Protein AF-A0A6N9CBE6-F1 (afdb_monomer_lite)

Sequence (100 aa):
MGQTVDIGKRIELVPMDPHFRDITIALYQQGQEESPQFLVHSYSQMEGVQERIQFAVDTMTHMGNLVEDTNGLLQFPCEAAHQLACKRTFLESCKLSPHD

pLDDT: mean 90.57, std 11.51, range [38.0, 98.12]

Foldseek 3Di:
DQPPDCPAAWLDWDQALPQPRGFIWTKHWDDDQQQIKIAIDTSDPDPCVVVLRVQLLVQCCVPLVWDQDPVRITAHPVRHCVSVSSVVSSVVSSVDHPVD

Secondary structure (DSSP, 8-state):
--------EEEEEESS-TTTTT--EEEEEES-TTS-EEEEE-----TTHHHHHHHHHHHHHHHH--EE-TTSEEE-TT----HHHHHHHHHHHTT--TT-

Structure (mmCIF, N/CA/C/O backbone):
data_AF-A0A6N9CBE6-F1
#
_entry.id   AF-A0A6N9CBE6-F1
#
loop_
_atom_site.group_PDB
_atom_site.id
_atom_site.type_symbol
_atom_site.label_atom_id
_atom_site.label_alt_id
_atom_site.label_comp_id
_atom_site.label_asym_id
_atom_site.label_entity_id
_atom_site.label_seq_id
_atom_site.pdbx_PDB_ins_code
_atom_site.Cartn_x
_atom_site.Cartn_y
_atom_site.Cartn_z
_atom_site.occupancy
_atom_site.B_iso_or_equiv
_atom_site.auth_seq_id
_atom_site.auth_comp_id
_atom_site.auth_asym_id
_atom_site.auth_atom_id
_atom_site.pdbx_PDB_model_num
ATOM 1 N N . MET A 1 1 ? 14.343 -18.003 3.843 1.00 38.00 1 MET A N 1
ATOM 2 C CA . MET A 1 1 ? 13.659 -17.829 5.142 1.00 38.00 1 MET A CA 1
ATOM 3 C C . MET A 1 1 ? 12.832 -16.561 5.039 1.00 38.00 1 MET A C 1
ATOM 5 O O . MET A 1 1 ? 13.416 -15.489 4.991 1.00 38.00 1 MET A O 1
ATOM 9 N N . GLY A 1 2 ? 11.514 -16.678 4.863 1.00 48.75 2 GLY A N 1
ATOM 10 C CA . GLY A 1 2 ? 10.632 -15.511 4.804 1.00 48.75 2 GLY A CA 1
ATOM 11 C C . GLY A 1 2 ? 10.433 -14.970 6.212 1.00 48.75 2 GLY A C 1
ATOM 12 O O . GLY A 1 2 ? 9.933 -15.692 7.069 1.00 48.75 2 GLY A O 1
ATOM 13 N N . GLN A 1 3 ? 10.869 -13.740 6.468 1.00 53.59 3 GLN A N 1
ATOM 14 C CA . GLN A 1 3 ? 10.510 -13.039 7.693 1.00 53.59 3 GLN A CA 1
ATOM 15 C C . GLN A 1 3 ? 9.041 -12.630 7.548 1.00 53.59 3 GLN A C 1
ATOM 17 O O . GLN A 1 3 ? 8.729 -11.640 6.892 1.00 53.59 3 GLN A O 1
ATOM 22 N N . THR A 1 4 ? 8.117 -13.425 8.086 1.00 54.53 4 THR A N 1
ATOM 23 C CA . THR A 1 4 ? 6.726 -12.993 8.256 1.00 54.53 4 THR A CA 1
ATOM 24 C C . THR A 1 4 ? 6.699 -11.991 9.401 1.00 54.53 4 THR A C 1
ATOM 26 O O . THR A 1 4 ? 6.444 -12.349 10.548 1.00 54.53 4 THR A O 1
ATOM 29 N N . VAL A 1 5 ? 7.071 -10.751 9.088 1.00 65.19 5 VAL A N 1
ATOM 30 C CA . VAL A 1 5 ? 6.867 -9.602 9.968 1.00 65.19 5 VAL A CA 1
ATOM 31 C C . VAL A 1 5 ? 5.359 -9.460 10.173 1.00 65.19 5 VAL A C 1
ATOM 33 O O . VAL A 1 5 ? 4.598 -9.552 9.205 1.00 65.19 5 VAL A O 1
ATOM 36 N N . ASP A 1 6 ? 4.924 -9.286 11.419 1.00 75.44 6 ASP A N 1
ATOM 37 C CA . ASP A 1 6 ? 3.529 -8.974 11.727 1.00 75.44 6 ASP A CA 1
ATOM 38 C C . ASP A 1 6 ? 3.234 -7.536 11.277 1.00 75.44 6 ASP A C 1
ATOM 40 O O . ASP A 1 6 ? 3.499 -6.572 11.990 1.00 75.44 6 ASP A O 1
ATOM 44 N N . ILE A 1 7 ? 2.780 -7.404 10.030 1.00 86.88 7 ILE A N 1
ATOM 45 C CA . ILE A 1 7 ? 2.486 -6.127 9.364 1.00 86.88 7 ILE A CA 1
ATOM 46 C C . ILE A 1 7 ? 0.982 -5.822 9.316 1.00 86.88 7 ILE A C 1
ATOM 48 O O . ILE A 1 7 ? 0.572 -4.910 8.598 1.00 86.88 7 ILE A O 1
ATOM 52 N N . GLY A 1 8 ? 0.165 -6.561 10.076 1.00 90.44 8 GLY A N 1
ATOM 53 C CA . GLY A 1 8 ? -1.271 -6.323 10.226 1.00 90.44 8 GLY A CA 1
ATOM 54 C C . GLY A 1 8 ? -2.185 -7.186 9.344 1.00 90.44 8 GLY A C 1
ATOM 55 O O . GLY A 1 8 ? -1.792 -8.196 8.753 1.00 90.44 8 GLY A O 1
ATOM 56 N N . LYS A 1 9 ? -3.463 -6.793 9.267 1.00 92.25 9 LYS A N 1
ATOM 57 C CA . LYS A 1 9 ? -4.520 -7.528 8.554 1.00 92.25 9 LYS A CA 1
ATOM 58 C C . LYS A 1 9 ? -4.480 -7.206 7.064 1.00 92.25 9 LYS A C 1
ATOM 60 O O . LYS A 1 9 ? -4.726 -6.073 6.667 1.00 92.25 9 LYS A O 1
ATOM 65 N N . ARG A 1 10 ? -4.262 -8.212 6.216 1.00 95.00 10 ARG A N 1
ATOM 66 C CA . ARG A 1 10 ? -4.324 -8.033 4.757 1.00 95.00 10 ARG A CA 1
ATOM 67 C C . ARG A 1 10 ? -5.746 -7.687 4.301 1.00 95.00 10 ARG A C 1
ATOM 69 O O . ARG A 1 10 ? -6.682 -8.442 4.567 1.00 95.00 10 ARG A O 1
ATOM 76 N N . ILE A 1 11 ? -5.882 -6.584 3.573 1.00 95.88 11 ILE A N 1
ATOM 77 C CA . ILE A 1 11 ? -7.142 -6.086 3.007 1.00 95.88 11 ILE A CA 1
ATOM 78 C C . ILE A 1 11 ? -7.293 -6.493 1.539 1.00 95.88 11 ILE A C 1
ATOM 80 O O . ILE A 1 11 ? -8.383 -6.889 1.119 1.00 95.88 11 ILE A O 1
ATOM 84 N N . GLU A 1 12 ? -6.212 -6.401 0.763 1.00 97.56 12 GLU A N 1
ATOM 85 C CA . GLU A 1 12 ? -6.191 -6.744 -0.663 1.00 97.56 12 GLU A CA 1
ATOM 86 C C . GLU A 1 12 ? -4.787 -7.166 -1.121 1.00 97.56 12 GLU A C 1
ATOM 88 O O . GLU A 1 12 ? -3.792 -6.875 -0.455 1.00 97.56 12 GLU A O 1
ATOM 93 N N . LEU A 1 13 ? -4.710 -7.890 -2.239 1.00 97.25 13 LEU A N 1
ATOM 94 C CA . LEU A 1 13 ? -3.478 -8.373 -2.847 1.00 97.25 13 LEU A CA 1
ATOM 95 C C . LEU A 1 13 ? -3.586 -8.379 -4.377 1.00 97.25 13 LEU A C 1
ATOM 97 O O . LEU A 1 13 ? -4.482 -8.998 -4.944 1.00 97.25 13 LEU A O 1
ATOM 101 N N . VAL A 1 14 ? -2.618 -7.752 -5.038 1.00 97.25 14 VAL A N 1
ATOM 102 C CA . VAL A 1 14 ? -2.380 -7.848 -6.481 1.00 97.25 14 VAL A CA 1
ATOM 103 C C . VAL A 1 14 ? -1.230 -8.837 -6.686 1.00 97.25 14 VAL A C 1
ATOM 105 O O . VAL A 1 14 ? -0.097 -8.523 -6.324 1.00 97.25 14 VAL A O 1
ATOM 108 N N . PRO A 1 15 ? -1.492 -10.059 -7.191 1.00 92.94 15 PRO A N 1
ATOM 109 C CA . PRO A 1 15 ? -0.490 -11.126 -7.205 1.00 92.94 15 PRO A CA 1
ATOM 110 C C . PRO A 1 15 ? 0.606 -10.920 -8.254 1.00 92.94 15 PRO A C 1
ATOM 112 O O . PRO A 1 15 ? 1.731 -11.351 -8.021 1.00 92.94 15 PRO A O 1
ATOM 115 N N . MET A 1 16 ? 0.272 -10.280 -9.376 1.00 92.75 16 MET A N 1
ATOM 116 C CA . MET A 1 16 ? 1.169 -10.010 -10.499 1.00 92.75 16 MET A CA 1
ATOM 117 C C . MET A 1 16 ? 0.948 -8.562 -10.930 1.00 92.75 16 MET A C 1
ATOM 119 O O . MET A 1 16 ? -0.005 -8.274 -11.653 1.00 92.75 16 MET A O 1
ATOM 123 N N . ASP A 1 17 ? 1.761 -7.648 -10.405 1.00 92.44 17 ASP A N 1
ATOM 124 C CA . ASP A 1 17 ? 1.725 -6.238 -10.785 1.00 92.44 17 ASP A CA 1
ATOM 125 C C . ASP A 1 17 ? 2.178 -6.080 -12.248 1.00 92.44 17 ASP A C 1
ATOM 127 O O . ASP A 1 17 ? 3.354 -6.314 -12.550 1.00 92.44 17 ASP A O 1
ATOM 131 N N . PRO A 1 18 ? 1.280 -5.679 -13.170 1.00 90.06 18 PRO A N 1
ATOM 132 C CA . PRO A 1 18 ? 1.587 -5.675 -14.600 1.00 90.06 18 PRO A CA 1
ATOM 133 C C . PRO A 1 18 ? 2.569 -4.564 -14.994 1.00 90.06 18 PRO A C 1
ATOM 135 O O . PRO A 1 18 ? 3.106 -4.578 -16.100 1.00 90.06 18 PRO A O 1
ATOM 138 N N . HIS A 1 19 ? 2.820 -3.608 -14.097 1.00 93.00 19 HIS A N 1
ATOM 139 C CA . HIS A 1 19 ? 3.715 -2.478 -14.334 1.00 93.00 19 HIS A CA 1
ATOM 140 C C . HIS A 1 19 ? 5.095 -2.672 -13.697 1.00 93.00 19 HIS A C 1
ATOM 142 O O . HIS A 1 19 ? 5.974 -1.832 -13.890 1.00 93.00 19 HIS A O 1
ATOM 148 N N . PHE A 1 20 ? 5.323 -3.773 -12.970 1.00 92.06 20 PHE A N 1
ATOM 149 C CA . PHE A 1 20 ? 6.611 -4.041 -12.345 1.00 92.06 20 PHE A CA 1
ATOM 150 C C . PHE A 1 20 ? 6.884 -5.537 -12.137 1.00 92.06 20 PHE A C 1
ATOM 152 O O 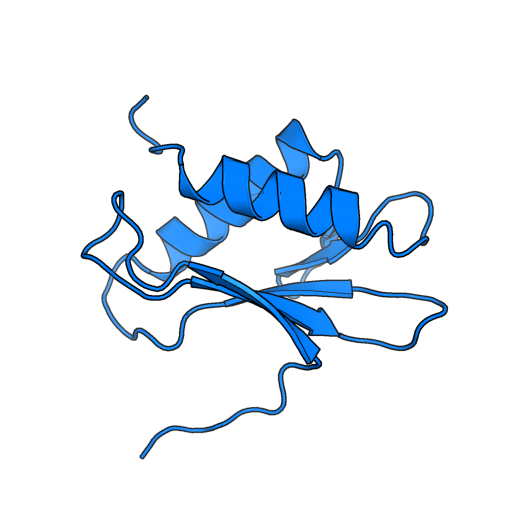. PHE A 1 20 ? 6.661 -6.096 -11.064 1.00 92.06 20 PHE A O 1
ATOM 159 N N . ARG A 1 21 ? 7.464 -6.181 -13.159 1.00 91.19 21 ARG A N 1
ATOM 160 C CA . ARG A 1 21 ? 8.091 -7.521 -13.080 1.00 91.19 21 ARG A CA 1
ATOM 161 C C . ARG A 1 21 ? 7.240 -8.592 -12.371 1.00 91.19 21 ARG A C 1
ATOM 163 O O . ARG A 1 21 ? 7.798 -9.438 -11.673 1.00 91.19 21 ARG A O 1
ATOM 170 N N . ASP A 1 22 ? 5.917 -8.527 -12.515 1.00 92.25 22 ASP A N 1
ATOM 171 C CA . ASP A 1 22 ? 4.953 -9.458 -11.919 1.00 92.25 22 ASP A CA 1
ATOM 172 C C . ASP A 1 22 ? 5.119 -9.654 -10.399 1.00 92.25 22 ASP A C 1
ATOM 174 O O . ASP A 1 22 ? 4.836 -10.730 -9.864 1.00 92.25 22 ASP A O 1
ATOM 178 N N . ILE A 1 23 ? 5.584 -8.629 -9.670 1.00 94.69 23 ILE A N 1
ATOM 179 C CA . ILE A 1 23 ? 5.671 -8.718 -8.208 1.00 94.69 23 ILE A CA 1
ATOM 180 C C . ILE A 1 23 ? 4.282 -8.790 -7.582 1.00 94.69 23 ILE A C 1
ATOM 182 O O . ILE A 1 23 ? 3.314 -8.229 -8.090 1.00 94.69 23 ILE A O 1
ATOM 186 N N . THR A 1 24 ? 4.200 -9.405 -6.406 1.00 96.50 24 THR A N 1
ATOM 187 C CA . THR A 1 24 ? 3.016 -9.273 -5.560 1.00 96.50 24 THR A CA 1
ATOM 188 C C . THR A 1 24 ? 3.088 -7.981 -4.752 1.00 96.50 24 THR A C 1
ATOM 190 O O . THR A 1 24 ? 4.065 -7.768 -4.030 1.00 96.50 24 THR A O 1
ATOM 193 N N . ILE A 1 25 ? 2.041 -7.160 -4.814 1.00 97.12 25 ILE A N 1
ATOM 194 C CA . ILE A 1 25 ? 1.848 -5.980 -3.960 1.00 97.12 25 ILE A CA 1
ATOM 195 C C . ILE A 1 25 ? 0.571 -6.194 -3.153 1.00 97.12 25 ILE A C 1
ATOM 197 O O . ILE A 1 25 ? -0.440 -6.655 -3.682 1.00 97.12 25 ILE A O 1
ATOM 201 N N . ALA A 1 26 ? 0.597 -5.888 -1.864 1.00 97.31 26 ALA A N 1
ATOM 202 C CA . ALA A 1 26 ? -0.54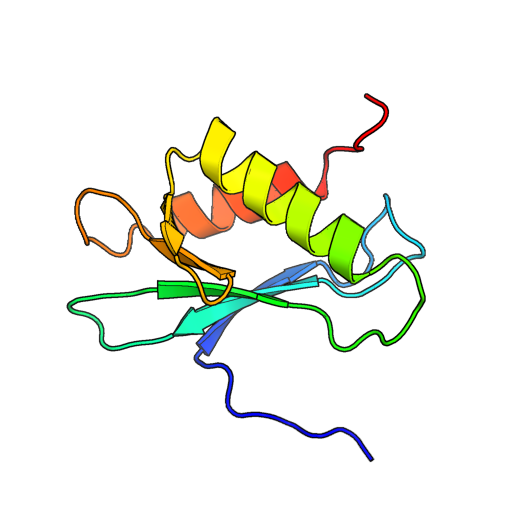2 -6.072 -0.982 1.00 97.31 26 ALA A CA 1
ATOM 203 C C . ALA A 1 26 ? -0.791 -4.842 -0.113 1.00 97.31 26 ALA A C 1
ATOM 205 O O . ALA A 1 26 ? 0.133 -4.121 0.258 1.00 97.31 26 ALA A O 1
ATOM 206 N N . LEU A 1 27 ? -2.065 -4.648 0.217 1.00 97.75 27 LEU A N 1
ATOM 207 C CA . LEU A 1 27 ? -2.549 -3.621 1.123 1.00 97.75 27 LEU A CA 1
ATOM 208 C C . LEU A 1 27 ? -2.877 -4.267 2.467 1.00 97.75 27 LEU A C 1
ATOM 210 O O . LEU A 1 27 ? -3.671 -5.213 2.540 1.00 97.75 27 LEU A O 1
ATOM 214 N N . TYR A 1 28 ? -2.311 -3.722 3.532 1.00 96.44 28 TYR A N 1
ATOM 215 C CA . TYR A 1 28 ? -2.541 -4.142 4.907 1.00 96.44 28 TYR A CA 1
ATOM 216 C C . TYR A 1 28 ? -3.186 -3.015 5.700 1.00 96.44 28 TYR A C 1
ATOM 218 O O . TYR A 1 28 ? -2.958 -1.846 5.415 1.00 96.44 28 TYR A O 1
ATOM 226 N N . GLN A 1 29 ? -3.979 -3.379 6.700 1.00 94.50 29 GLN A N 1
ATOM 227 C CA . GLN A 1 29 ? -4.444 -2.481 7.743 1.00 94.50 29 GLN A CA 1
ATOM 228 C C . GLN A 1 29 ? -3.668 -2.776 9.028 1.00 94.50 29 GLN A C 1
ATOM 230 O O . GLN A 1 29 ? -3.617 -3.921 9.488 1.00 94.50 29 GLN A O 1
ATOM 235 N N . GLN A 1 30 ? -3.098 -1.724 9.597 1.00 91.56 30 GLN A N 1
ATOM 236 C CA . GLN A 1 30 ? -2.436 -1.669 10.889 1.00 91.56 30 GLN A CA 1
ATOM 237 C C . GLN A 1 30 ? -3.253 -0.811 11.864 1.00 91.56 30 GLN A C 1
ATOM 239 O O . GLN A 1 30 ? -4.170 -0.088 11.466 1.00 91.56 30 GLN A O 1
ATOM 244 N N . GLY A 1 31 ? -2.913 -0.897 13.149 1.00 80.44 31 GLY A N 1
ATOM 245 C CA . GLY A 1 31 ? -3.572 -0.126 14.203 1.00 80.44 31 GLY A CA 1
ATOM 246 C C . GLY A 1 31 ? -4.907 -0.713 14.673 1.00 80.44 31 GLY A C 1
ATOM 247 O O . GLY A 1 31 ? -5.335 -1.790 14.250 1.00 80.44 31 GLY A O 1
ATOM 248 N N . GLN A 1 32 ? -5.538 -0.008 15.613 1.00 73.94 32 GLN A N 1
ATOM 249 C CA . GLN A 1 32 ? -6.851 -0.354 16.163 1.00 73.94 32 GLN A CA 1
ATOM 250 C C . GLN A 1 32 ? -7.977 0.202 15.277 1.00 73.94 32 GLN A C 1
ATOM 252 O O . GLN A 1 32 ? -7.745 1.090 14.460 1.00 73.94 32 GLN A O 1
ATOM 257 N N . GLU A 1 33 ? -9.204 -0.307 15.434 1.00 69.25 33 GLU A N 1
ATOM 258 C CA . GLU A 1 33 ? -10.360 0.120 14.621 1.00 69.25 33 GLU A CA 1
ATOM 259 C C . GLU A 1 33 ? -10.667 1.623 14.727 1.00 69.25 33 GLU A C 1
ATOM 261 O O . GLU A 1 33 ? -11.233 2.189 13.795 1.00 69.25 33 GLU A O 1
ATOM 266 N N . GLU A 1 34 ? -10.270 2.263 15.829 1.00 72.00 34 GLU A N 1
ATOM 267 C CA . GLU A 1 34 ? -10.474 3.693 16.087 1.00 72.00 34 GLU A CA 1
ATOM 268 C C . GLU A 1 34 ? -9.482 4.600 15.339 1.00 72.00 34 GLU A C 1
ATOM 270 O O . GLU A 1 34 ? -9.780 5.768 15.123 1.00 72.00 34 GLU A O 1
ATOM 275 N N . SER A 1 35 ? -8.327 4.073 14.917 1.00 80.38 35 SER A N 1
ATOM 276 C CA . SER A 1 35 ? -7.296 4.819 14.178 1.00 80.38 35 SER A CA 1
ATOM 277 C C . SER A 1 35 ? -6.594 3.913 13.147 1.00 80.38 35 SER A C 1
ATOM 279 O O . SER A 1 35 ? -5.415 3.566 13.299 1.00 80.38 35 SER A O 1
ATOM 281 N N . PRO A 1 36 ? -7.325 3.439 12.128 1.00 90.69 36 PRO A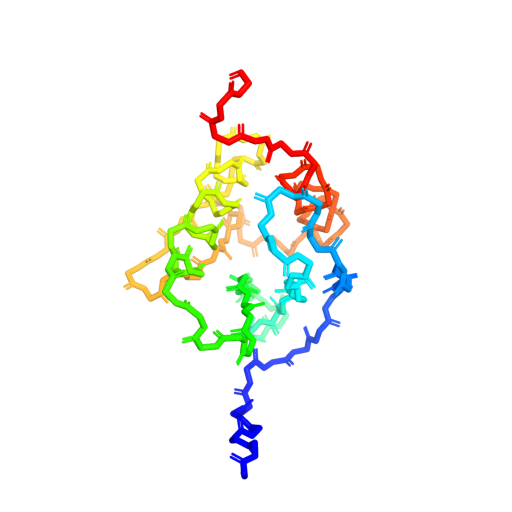 N 1
ATOM 282 C CA . PRO A 1 36 ? -6.819 2.501 11.139 1.00 90.69 36 PRO A CA 1
ATOM 283 C C . PRO A 1 36 ? -5.800 3.172 10.220 1.00 90.69 36 PRO A C 1
ATOM 285 O O . PRO A 1 36 ? -6.081 4.177 9.568 1.00 90.69 36 PRO A O 1
ATOM 288 N N . GLN A 1 37 ? -4.632 2.550 10.123 1.00 94.81 37 GLN A N 1
ATOM 289 C CA . GLN A 1 37 ? -3.563 2.946 9.215 1.00 94.81 37 GLN A CA 1
ATOM 290 C C . GLN A 1 37 ? -3.378 1.870 8.149 1.00 94.81 37 GLN A C 1
ATOM 292 O O . GLN A 1 37 ? -3.644 0.693 8.394 1.00 94.81 37 GLN A O 1
ATOM 297 N N . PHE A 1 38 ? -2.923 2.243 6.960 1.00 96.38 38 PHE A N 1
ATOM 298 C CA . PHE A 1 38 ? -2.774 1.324 5.840 1.00 96.38 38 PHE A CA 1
ATOM 299 C C . PHE A 1 38 ? -1.335 1.269 5.349 1.00 96.38 38 PHE A C 1
ATOM 301 O O . PHE A 1 38 ? -0.685 2.296 5.210 1.00 96.38 38 PHE A O 1
ATOM 308 N N . LEU A 1 39 ? -0.854 0.069 5.043 1.00 96.94 39 LEU A N 1
ATOM 309 C CA . LEU A 1 39 ? 0.491 -0.164 4.529 1.00 96.94 39 LEU A CA 1
ATOM 310 C C . LEU A 1 39 ? 0.414 -0.832 3.158 1.00 96.94 39 LEU A C 1
ATOM 312 O O . LEU A 1 39 ? -0.200 -1.894 3.019 1.00 96.94 39 LEU A O 1
ATOM 316 N N . VAL A 1 40 ? 1.082 -0.245 2.167 1.00 97.31 40 VAL A N 1
ATOM 317 C CA . VAL A 1 40 ? 1.358 -0.900 0.883 1.00 97.31 40 VAL A CA 1
ATOM 318 C C . VAL A 1 40 ? 2.691 -1.630 0.998 1.00 97.31 40 VAL A C 1
ATOM 320 O O . VAL A 1 40 ? 3.697 -1.047 1.391 1.00 97.31 40 VAL A O 1
ATOM 323 N N . HIS A 1 41 ? 2.709 -2.923 0.685 1.00 96.31 41 HIS A N 1
ATOM 324 C CA . HIS A 1 41 ? 3.883 -3.759 0.909 1.00 96.31 41 HIS A CA 1
ATOM 325 C C . HIS A 1 41 ? 4.096 -4.797 -0.195 1.00 96.31 41 HIS A C 1
ATOM 327 O O . HIS A 1 41 ? 3.146 -5.353 -0.748 1.00 96.31 41 HIS A O 1
ATOM 333 N N . SER A 1 42 ? 5.363 -5.124 -0.450 1.00 95.50 42 SER A N 1
ATOM 334 C CA . SER A 1 42 ? 5.782 -6.291 -1.222 1.00 95.50 42 SER A CA 1
ATOM 335 C C . SER A 1 42 ? 6.902 -7.018 -0.485 1.00 95.50 42 SER A C 1
ATOM 337 O O . SER A 1 42 ? 7.828 -6.392 0.024 1.00 95.50 42 SER A O 1
ATOM 339 N N . TYR A 1 43 ? 6.854 -8.350 -0.491 1.00 93.44 43 TYR A N 1
ATOM 340 C CA . TYR A 1 43 ? 7.960 -9.182 -0.005 1.00 93.44 43 TYR A CA 1
ATOM 341 C C . TYR A 1 43 ? 9.102 -9.318 -1.024 1.00 93.44 43 TYR A C 1
ATOM 343 O O . TYR A 1 43 ? 10.139 -9.906 -0.706 1.00 93.44 43 TYR A O 1
ATOM 351 N N . SER A 1 44 ? 8.922 -8.822 -2.254 1.00 93.44 44 SER A N 1
ATOM 352 C CA . SER A 1 44 ? 9.966 -8.849 -3.275 1.00 93.44 44 SER A CA 1
ATOM 353 C C . SER A 1 44 ? 11.148 -7.975 -2.853 1.00 93.44 44 SER A C 1
ATOM 355 O O . SER A 1 44 ? 10.973 -6.835 -2.440 1.00 93.44 44 SER A O 1
ATOM 357 N N . GLN A 1 45 ? 12.359 -8.511 -2.987 1.00 93.06 45 GLN A N 1
ATOM 358 C CA . GLN A 1 45 ? 13.619 -7.809 -2.701 1.00 93.06 45 GLN A CA 1
ATOM 359 C C . GLN A 1 45 ? 14.302 -7.327 -3.991 1.00 93.06 45 GLN A C 1
ATOM 361 O O . GLN A 1 45 ? 15.504 -7.077 -4.011 1.00 93.06 45 GLN A O 1
ATOM 366 N N . MET A 1 46 ? 13.562 -7.278 -5.103 1.00 93.88 46 MET A N 1
ATOM 367 C CA . MET A 1 46 ? 14.103 -6.786 -6.366 1.00 93.88 46 MET A CA 1
ATOM 368 C C . MET A 1 46 ? 14.388 -5.283 -6.285 1.00 93.88 46 MET A C 1
ATOM 370 O O . MET A 1 46 ? 13.623 -4.515 -5.707 1.00 93.88 46 MET A O 1
ATOM 374 N N . GLU A 1 47 ? 15.477 -4.862 -6.919 1.00 96.12 47 GLU A N 1
ATOM 375 C CA . GLU A 1 47 ? 15.768 -3.446 -7.143 1.00 96.12 47 GLU A CA 1
ATOM 376 C C . GLU A 1 47 ? 14.612 -2.785 -7.911 1.00 96.12 47 GLU A C 1
ATOM 378 O O . GLU A 1 47 ? 14.136 -3.359 -8.897 1.00 96.12 47 GLU A O 1
ATOM 383 N N . GLY A 1 48 ? 14.154 -1.613 -7.455 1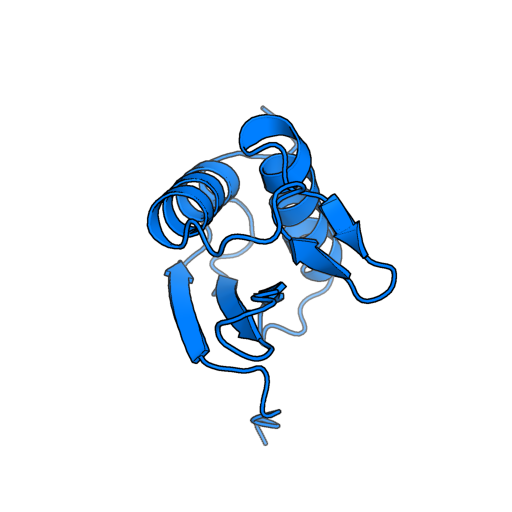.00 95.00 48 GLY A N 1
ATOM 384 C CA . GLY A 1 48 ? 13.013 -0.880 -8.018 1.00 95.00 48 GLY A CA 1
ATOM 385 C C . GLY A 1 48 ? 11.667 -1.111 -7.306 1.00 95.00 48 GLY A C 1
ATOM 386 O O . GLY A 1 48 ? 10.685 -0.431 -7.603 1.00 95.00 48 GLY A O 1
ATOM 387 N N . VAL A 1 49 ? 11.577 -2.085 -6.387 1.00 95.62 49 VAL A N 1
ATOM 388 C CA . VAL A 1 49 ? 10.312 -2.410 -5.693 1.00 95.62 49 VAL A CA 1
ATOM 389 C C . VAL A 1 49 ? 9.852 -1.267 -4.791 1.00 95.62 49 VAL A C 1
ATOM 391 O O . VAL A 1 49 ? 8.656 -0.995 -4.731 1.00 95.62 49 VAL A O 1
ATOM 394 N N . GLN A 1 50 ? 10.776 -0.600 -4.095 1.00 95.12 50 GLN A N 1
ATOM 395 C CA . GLN A 1 50 ? 10.424 0.500 -3.193 1.00 95.12 50 GLN A CA 1
ATOM 396 C C . GLN A 1 50 ? 9.877 1.694 -3.974 1.00 95.12 50 GLN A C 1
ATOM 398 O O . GLN A 1 50 ? 8.875 2.275 -3.582 1.00 95.12 50 GLN A O 1
ATOM 403 N N . GLU A 1 51 ? 10.456 1.992 -5.133 1.00 95.88 51 GLU A N 1
ATOM 404 C CA . GLU A 1 51 ? 9.986 3.023 -6.050 1.00 95.88 51 GLU A CA 1
ATOM 405 C C . GLU A 1 51 ? 8.588 2.694 -6.588 1.00 95.88 51 GLU A C 1
ATOM 407 O O . GLU A 1 51 ? 7.730 3.573 -6.672 1.00 95.88 51 GLU A O 1
ATOM 412 N N . ARG A 1 52 ? 8.315 1.417 -6.896 1.00 96.12 52 ARG A N 1
ATOM 413 C CA . ARG A 1 52 ? 6.970 0.976 -7.295 1.00 96.12 52 ARG A CA 1
ATOM 414 C C . ARG A 1 52 ? 5.957 1.104 -6.155 1.00 96.12 52 ARG A C 1
ATOM 416 O O . ARG A 1 52 ? 4.829 1.528 -6.404 1.00 96.12 52 ARG A O 1
ATOM 423 N N . ILE A 1 53 ? 6.339 0.740 -4.930 1.00 96.62 53 ILE A N 1
ATOM 424 C CA . ILE A 1 53 ? 5.492 0.908 -3.741 1.00 96.62 53 ILE A CA 1
ATOM 425 C C . ILE A 1 53 ? 5.205 2.393 -3.516 1.00 96.62 53 ILE A C 1
ATOM 427 O O . ILE A 1 53 ? 4.036 2.752 -3.390 1.00 96.62 53 ILE A O 1
ATOM 431 N N . GLN A 1 54 ? 6.228 3.251 -3.548 1.00 96.81 54 GLN A N 1
ATOM 432 C CA . GLN A 1 54 ? 6.061 4.689 -3.357 1.00 96.81 54 GLN A CA 1
ATOM 433 C C . GLN A 1 54 ? 5.149 5.289 -4.427 1.00 96.81 54 GLN A C 1
ATOM 435 O O . GLN A 1 54 ? 4.236 6.030 -4.096 1.00 96.81 54 GLN A O 1
ATOM 440 N N . PHE A 1 55 ? 5.297 4.895 -5.694 1.00 96.81 55 PHE A N 1
ATOM 441 C CA . PHE A 1 55 ? 4.375 5.333 -6.741 1.00 96.81 55 PHE A CA 1
ATOM 442 C C . PHE A 1 55 ? 2.915 4.964 -6.430 1.00 96.81 55 PHE A C 1
ATOM 444 O O . PHE A 1 55 ? 2.006 5.779 -6.615 1.00 96.81 55 PHE A O 1
ATOM 451 N N . ALA A 1 56 ? 2.667 3.739 -5.955 1.00 97.00 56 ALA A N 1
ATOM 452 C CA . ALA A 1 56 ? 1.325 3.317 -5.568 1.00 97.00 56 ALA A CA 1
ATOM 453 C C . ALA A 1 56 ? 0.797 4.134 -4.374 1.00 97.00 56 ALA A C 1
ATOM 455 O O . ALA A 1 56 ? -0.377 4.506 -4.380 1.00 97.00 56 ALA A O 1
ATOM 456 N N . VAL A 1 57 ? 1.654 4.441 -3.395 1.00 97.81 57 VAL A N 1
ATOM 457 C CA . VAL A 1 57 ? 1.349 5.291 -2.232 1.00 97.81 57 VAL A CA 1
ATOM 458 C C . VAL A 1 57 ? 1.028 6.725 -2.660 1.00 97.81 57 VAL A C 1
ATOM 460 O O . VAL A 1 57 ? -0.041 7.228 -2.319 1.00 97.81 57 VAL A O 1
ATOM 463 N N . ASP A 1 58 ? 1.865 7.351 -3.485 1.00 97.31 58 ASP A N 1
ATOM 464 C CA . ASP A 1 58 ? 1.667 8.709 -4.003 1.00 97.31 58 ASP A CA 1
ATOM 465 C C . ASP A 1 58 ? 0.355 8.818 -4.789 1.00 97.31 58 ASP A C 1
ATOM 467 O O . ASP A 1 58 ? -0.432 9.752 -4.616 1.00 97.31 58 ASP A O 1
ATOM 471 N N . THR A 1 59 ? 0.073 7.810 -5.617 1.00 96.88 59 THR A N 1
ATOM 472 C CA . THR A 1 59 ? -1.177 7.710 -6.374 1.00 96.88 59 THR A CA 1
ATOM 473 C C . THR A 1 59 ? -2.379 7.570 -5.442 1.00 96.88 59 THR A C 1
ATOM 475 O O . THR A 1 59 ? -3.413 8.203 -5.664 1.00 96.88 59 THR A O 1
ATOM 478 N N . MET A 1 60 ? -2.260 6.775 -4.374 1.00 97.69 60 MET A N 1
ATOM 479 C CA . MET A 1 60 ? -3.309 6.644 -3.364 1.00 97.69 60 MET A CA 1
ATOM 480 C C . MET A 1 60 ? -3.551 7.959 -2.617 1.00 97.69 60 MET A C 1
ATOM 482 O O . MET A 1 60 ? -4.708 8.350 -2.449 1.00 97.69 60 MET A O 1
ATOM 486 N N . THR A 1 61 ? -2.491 8.670 -2.238 1.00 97.44 61 THR A N 1
ATOM 487 C CA . THR A 1 61 ? -2.550 10.007 -1.636 1.00 97.44 61 THR A CA 1
ATOM 488 C C . THR A 1 61 ? -3.244 11.001 -2.569 1.00 97.44 61 THR A C 1
ATOM 490 O O . THR A 1 61 ? -4.174 11.690 -2.153 1.00 97.44 61 THR A O 1
ATOM 493 N N . HIS A 1 62 ? -2.889 11.016 -3.857 1.00 96.12 62 HIS A N 1
ATOM 494 C CA . HIS A 1 62 ? -3.467 11.938 -4.834 1.00 96.12 62 HIS A CA 1
ATOM 495 C C . HIS A 1 62 ? -4.933 11.629 -5.181 1.00 96.12 62 HIS A C 1
ATOM 497 O O . HIS A 1 62 ? -5.780 12.520 -5.155 1.00 96.12 62 HIS A O 1
ATOM 503 N N . MET A 1 63 ? -5.257 10.373 -5.499 1.00 94.94 63 MET A N 1
ATOM 504 C CA . MET A 1 63 ? -6.593 9.984 -5.974 1.00 94.94 63 MET A CA 1
ATOM 505 C C . MET A 1 63 ? -7.589 9.741 -4.839 1.00 94.94 63 MET A C 1
ATOM 507 O O . MET A 1 63 ? -8.785 9.982 -4.999 1.00 94.94 63 MET A O 1
ATOM 511 N N . GLY A 1 64 ? -7.117 9.210 -3.712 1.00 94.31 64 GLY A N 1
ATOM 512 C CA . GLY A 1 64 ? -7.952 8.845 -2.570 1.00 94.31 64 GLY A CA 1
ATOM 513 C C . GLY A 1 64 ? -7.954 9.874 -1.444 1.00 94.31 64 GLY A C 1
ATOM 514 O O . GLY A 1 64 ? -8.680 9.669 -0.473 1.00 94.31 64 GLY A O 1
ATOM 515 N N . ASN A 1 65 ? -7.165 10.951 -1.562 1.00 95.00 65 ASN A N 1
ATOM 516 C CA . ASN A 1 65 ? -6.990 11.971 -0.526 1.00 95.00 65 ASN A CA 1
ATOM 517 C C . ASN A 1 65 ? -6.551 11.368 0.826 1.00 95.00 65 ASN A C 1
ATOM 519 O O . ASN A 1 65 ? -7.008 11.798 1.888 1.00 95.00 65 ASN A O 1
ATOM 523 N N . LEU A 1 66 ? -5.712 10.325 0.772 1.00 96.44 66 LEU A N 1
ATOM 524 C CA . LEU A 1 66 ? -5.030 9.781 1.947 1.00 96.44 66 LEU A CA 1
ATOM 525 C C . LEU A 1 66 ? -3.821 10.655 2.289 1.00 96.44 66 LEU A C 1
ATOM 527 O O . LEU A 1 66 ? -3.334 11.409 1.453 1.00 96.44 66 LEU A O 1
ATOM 531 N N . VAL A 1 67 ? -3.341 10.549 3.521 1.00 96.75 67 VAL A N 1
ATOM 532 C CA . VAL A 1 67 ? -2.120 11.207 3.986 1.00 96.75 67 VAL A CA 1
ATOM 533 C C . VAL A 1 67 ? -1.138 10.133 4.421 1.00 96.75 67 VAL A C 1
ATOM 535 O O . VAL A 1 67 ? -1.509 9.244 5.187 1.00 96.75 67 VAL A O 1
ATOM 538 N N . GLU A 1 68 ? 0.092 10.229 3.927 1.00 96.69 68 GLU A N 1
ATOM 539 C CA . GLU A 1 68 ? 1.215 9.384 4.327 1.00 96.69 68 GLU A CA 1
ATOM 540 C C . GLU A 1 68 ? 1.908 9.961 5.572 1.00 96.69 68 GLU A C 1
ATOM 542 O O . GLU A 1 68 ? 2.124 11.173 5.668 1.00 96.69 68 GLU A O 1
ATOM 547 N N . ASP A 1 69 ? 2.250 9.105 6.535 1.00 93.12 69 ASP A N 1
ATOM 548 C CA . ASP A 1 69 ? 3.079 9.454 7.687 1.00 93.12 69 ASP A CA 1
ATOM 549 C C . ASP A 1 69 ? 4.578 9.191 7.439 1.00 93.12 69 ASP A C 1
ATOM 551 O O . ASP A 1 69 ? 5.001 8.699 6.395 1.00 93.12 69 ASP A O 1
ATOM 555 N N . THR A 1 70 ? 5.425 9.497 8.424 1.00 89.12 70 THR A N 1
ATOM 556 C CA . THR A 1 70 ? 6.882 9.305 8.307 1.00 89.12 70 THR A CA 1
ATOM 557 C C . THR A 1 70 ? 7.325 7.841 8.215 1.00 89.12 70 THR A C 1
ATOM 559 O O . THR A 1 70 ? 8.500 7.586 7.964 1.00 89.12 70 THR A O 1
ATOM 562 N N . ASN A 1 71 ? 6.425 6.888 8.463 1.00 89.19 71 ASN A N 1
ATOM 563 C CA . ASN A 1 71 ? 6.677 5.451 8.412 1.00 89.19 71 ASN A CA 1
ATOM 564 C C . ASN A 1 71 ? 6.110 4.804 7.135 1.00 89.19 71 ASN A C 1
ATOM 566 O O . ASN A 1 71 ? 6.158 3.578 7.014 1.00 89.19 71 ASN A O 1
ATOM 570 N N . GLY A 1 72 ? 5.567 5.596 6.203 1.00 91.81 72 GLY A N 1
ATOM 571 C CA . GLY A 1 72 ? 4.934 5.102 4.979 1.00 91.81 72 GLY A CA 1
ATOM 572 C C . GLY A 1 72 ? 3.527 4.539 5.192 1.00 91.81 72 GLY A C 1
ATOM 573 O O . GLY A 1 72 ? 3.033 3.765 4.369 1.00 91.81 72 GLY A O 1
ATOM 574 N N . LEU A 1 73 ? 2.882 4.878 6.313 1.00 95.00 73 LEU A N 1
ATOM 575 C CA . LEU A 1 73 ? 1.507 4.485 6.590 1.00 95.00 73 LEU A CA 1
ATOM 576 C C . LEU A 1 73 ? 0.531 5.538 6.079 1.00 95.00 73 LEU A C 1
ATOM 578 O O . LEU A 1 73 ? 0.694 6.733 6.305 1.00 95.00 73 LEU A O 1
ATOM 582 N N . LEU A 1 74 ? -0.529 5.071 5.431 1.00 96.88 74 LEU A N 1
ATOM 583 C CA . LEU A 1 74 ? -1.595 5.888 4.877 1.00 96.88 74 LEU A CA 1
ATOM 584 C C . LEU A 1 74 ? -2.791 5.956 5.829 1.00 96.88 74 LEU A C 1
ATOM 586 O O . LEU A 1 74 ? -3.216 4.942 6.381 1.00 96.88 74 LEU A O 1
ATOM 590 N N . GLN A 1 75 ? -3.401 7.129 5.951 1.00 96.06 75 GLN A N 1
ATOM 591 C CA . GLN A 1 75 ? -4.634 7.332 6.716 1.00 96.06 75 GLN A CA 1
ATOM 592 C C . GLN A 1 75 ? -5.561 8.334 6.028 1.00 96.06 75 GLN A C 1
ATOM 594 O O . GLN A 1 75 ? -5.111 9.215 5.295 1.00 96.06 75 GLN A O 1
ATOM 599 N N . PHE A 1 76 ? -6.868 8.228 6.271 1.00 94.88 76 PHE A N 1
ATOM 600 C CA . PHE A 1 76 ? -7.794 9.281 5.856 1.00 94.88 76 PHE A CA 1
ATOM 601 C C . PHE A 1 76 ? -7.718 10.464 6.832 1.00 94.88 76 PHE A C 1
ATOM 603 O O . PHE A 1 76 ? -7.691 10.238 8.040 1.00 94.88 76 PHE A O 1
ATOM 610 N N . PRO A 1 77 ? -7.794 11.722 6.356 1.00 94.12 77 PRO A N 1
ATOM 611 C CA . PRO A 1 77 ? -7.797 12.905 7.226 1.00 94.12 77 PRO A CA 1
ATOM 612 C C . PRO A 1 77 ? -8.938 12.955 8.251 1.00 94.12 77 PRO A C 1
ATOM 614 O O . PRO A 1 77 ? -8.865 13.706 9.214 1.00 94.12 77 PRO A O 1
ATOM 617 N N . CYS A 1 78 ? -10.016 12.203 8.018 1.00 92.88 78 CYS A N 1
ATOM 618 C CA . CYS A 1 78 ? -11.155 12.093 8.930 1.00 92.88 78 CYS A CA 1
ATOM 619 C C . CYS A 1 78 ? -11.021 10.946 9.945 1.00 92.88 78 CYS A C 1
ATOM 621 O O . CYS A 1 78 ? -11.984 10.670 10.655 1.00 92.88 78 CYS A O 1
ATOM 623 N N . GLU A 1 79 ? -9.875 10.255 9.963 1.00 90.38 79 GLU A N 1
ATOM 624 C CA . GLU A 1 79 ? -9.515 9.162 10.883 1.00 90.38 79 GLU A CA 1
ATOM 625 C C . GLU A 1 79 ? -10.385 7.894 10.774 1.00 90.38 79 GLU A C 1
ATOM 627 O O . GLU A 1 79 ? -10.059 6.857 11.342 1.00 90.38 79 GLU A O 1
ATOM 632 N N . ALA A 1 80 ? -11.453 7.907 9.975 1.00 90.81 80 ALA A N 1
ATOM 633 C CA . ALA A 1 80 ? -12.264 6.728 9.712 1.00 90.81 80 ALA A CA 1
ATOM 634 C C . ALA A 1 80 ? -11.584 5.759 8.726 1.00 90.81 80 ALA A C 1
ATOM 636 O O . ALA A 1 80 ? -10.915 6.161 7.774 1.00 90.81 80 ALA A O 1
ATOM 637 N N . ALA A 1 81 ? -11.839 4.455 8.895 1.00 89.69 81 ALA A N 1
ATOM 638 C CA . ALA A 1 81 ? -11.211 3.400 8.092 1.00 89.69 81 ALA A CA 1
ATOM 639 C C . ALA A 1 81 ? -11.437 3.538 6.588 1.00 89.69 81 ALA A C 1
ATOM 641 O O . ALA A 1 81 ? -10.533 3.287 5.797 1.00 89.69 81 ALA A O 1
ATOM 642 N N . HIS A 1 82 ? -12.681 3.823 6.191 1.00 93.88 82 HIS A N 1
ATOM 643 C CA . HIS A 1 82 ? -13.134 3.786 4.799 1.00 93.88 82 HIS A CA 1
ATOM 644 C C . HIS A 1 82 ? -12.513 2.627 3.989 1.00 93.88 82 HIS A C 1
ATOM 646 O O . HIS A 1 82 ? -12.074 2.808 2.854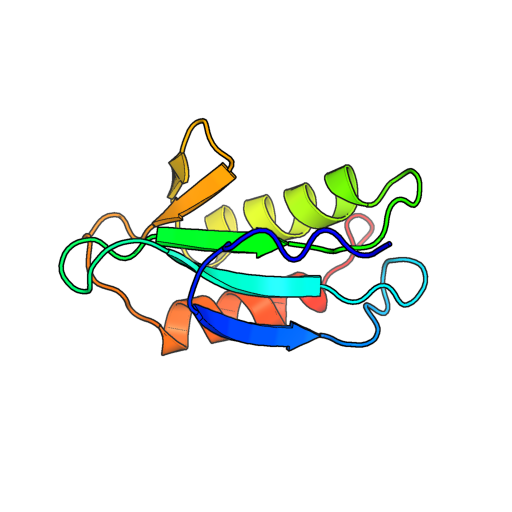 1.00 93.88 82 HIS A O 1
ATOM 652 N N . GLN A 1 83 ? -12.484 1.415 4.568 1.00 93.81 83 GLN A N 1
ATOM 653 C CA . GLN A 1 83 ? -11.707 0.279 4.048 1.00 93.81 83 GLN A CA 1
ATOM 654 C C . GLN A 1 83 ? -12.023 -0.030 2.574 1.00 93.81 83 GLN A C 1
ATOM 656 O O . GLN A 1 83 ? -11.130 -0.366 1.800 1.00 93.81 83 GLN A O 1
ATOM 661 N N . LEU A 1 84 ? -13.291 0.110 2.162 1.00 95.56 84 LEU A N 1
ATOM 662 C CA . LEU A 1 84 ? -13.709 -0.085 0.771 1.00 95.56 84 LEU A CA 1
ATOM 663 C C . LEU A 1 84 ? -13.128 0.979 -0.172 1.00 95.56 84 LEU A C 1
ATOM 665 O O . LEU A 1 84 ? -12.705 0.636 -1.274 1.00 95.56 84 LEU A O 1
ATOM 669 N N . ALA A 1 85 ? -13.094 2.244 0.257 1.00 95.50 85 ALA A N 1
ATOM 670 C CA . ALA A 1 85 ? -12.493 3.326 -0.514 1.00 95.50 85 ALA A CA 1
ATOM 671 C C . ALA A 1 85 ? -10.978 3.123 -0.624 1.00 95.50 85 ALA A C 1
ATOM 673 O O . ALA A 1 85 ? -10.459 3.117 -1.734 1.00 95.50 85 ALA A O 1
ATOM 674 N N . CYS A 1 86 ? -10.294 2.834 0.490 1.00 95.94 86 CYS A N 1
ATOM 675 C CA . CYS A 1 86 ? -8.855 2.544 0.498 1.00 95.94 86 CYS A CA 1
ATOM 676 C C . CYS A 1 86 ? -8.505 1.378 -0.440 1.00 95.94 86 CYS A C 1
ATOM 678 O O . CYS A 1 86 ? -7.653 1.506 -1.318 1.00 95.94 86 CYS A O 1
ATOM 680 N N . LYS A 1 87 ? -9.243 0.266 -0.328 1.00 97.25 87 LYS A N 1
ATOM 681 C CA . LYS A 1 87 ? -9.111 -0.894 -1.218 1.00 97.25 87 LYS A CA 1
ATOM 682 C C . LYS A 1 87 ? -9.317 -0.522 -2.687 1.00 97.25 87 LYS A C 1
ATOM 684 O O . LYS A 1 87 ? -8.572 -0.995 -3.541 1.00 97.25 87 LYS A O 1
ATOM 689 N N . ARG A 1 88 ? -10.336 0.286 -3.000 1.00 97.69 88 ARG A N 1
ATOM 690 C CA . ARG A 1 88 ? -10.605 0.712 -4.377 1.00 97.69 88 ARG A CA 1
ATOM 691 C C . ARG A 1 88 ? -9.448 1.545 -4.916 1.00 97.69 88 ARG A C 1
ATOM 693 O O . ARG A 1 88 ? -8.969 1.239 -5.999 1.00 97.69 88 ARG A O 1
ATOM 700 N N . THR A 1 89 ? -8.986 2.537 -4.161 1.00 97.19 89 THR A N 1
ATOM 701 C CA . THR A 1 89 ? -7.878 3.404 -4.571 1.00 97.19 89 THR A CA 1
ATOM 702 C C . THR A 1 89 ? -6.590 2.610 -4.773 1.00 97.19 89 THR A C 1
ATOM 704 O O . THR A 1 89 ? -5.919 2.818 -5.774 1.00 97.19 89 THR A O 1
ATOM 707 N N . PHE A 1 90 ? -6.291 1.645 -3.898 1.00 98.12 90 PHE A N 1
ATOM 708 C CA . PHE A 1 90 ? -5.165 0.721 -4.072 1.00 98.12 90 PHE A CA 1
ATOM 709 C C . PHE A 1 90 ? -5.257 -0.083 -5.379 1.00 98.12 90 PHE A C 1
ATOM 711 O O . PHE A 1 90 ? -4.301 -0.167 -6.142 1.00 98.12 90 PHE A O 1
ATOM 718 N N . LEU A 1 91 ? -6.424 -0.660 -5.677 1.00 97.69 91 LEU A N 1
ATOM 719 C CA . LEU A 1 91 ? -6.606 -1.413 -6.919 1.00 97.69 91 LEU A CA 1
ATOM 720 C C . LEU A 1 91 ? -6.487 -0.529 -8.163 1.00 97.69 91 LEU A C 1
ATOM 722 O O . LEU A 1 91 ? -6.046 -1.022 -9.195 1.00 97.69 91 LEU A O 1
ATOM 726 N N . GLU A 1 92 ? -6.908 0.737 -8.099 1.00 96.62 92 GLU A N 1
ATOM 727 C CA . GLU A 1 92 ? -6.699 1.672 -9.207 1.00 96.62 92 GLU A CA 1
ATOM 728 C C . GLU A 1 92 ? -5.229 2.102 -9.315 1.00 96.62 92 GLU A C 1
ATOM 730 O O . GLU A 1 92 ? -4.710 2.131 -10.427 1.00 96.62 92 GLU A O 1
ATOM 735 N N . SER A 1 93 ? -4.519 2.342 -8.205 1.00 96.25 93 SER A N 1
ATOM 736 C CA . SER A 1 93 ? -3.099 2.722 -8.251 1.00 96.25 93 SER A CA 1
ATOM 737 C C . SER A 1 93 ? -2.214 1.623 -8.841 1.00 96.25 93 SER A C 1
ATOM 739 O O . SER A 1 93 ? -1.328 1.907 -9.647 1.00 96.25 93 SER A O 1
ATOM 741 N N . CYS A 1 94 ? -2.508 0.354 -8.547 1.00 95.94 94 CYS A N 1
ATOM 742 C CA . CYS A 1 94 ? -1.809 -0.777 -9.157 1.00 95.94 94 CYS A C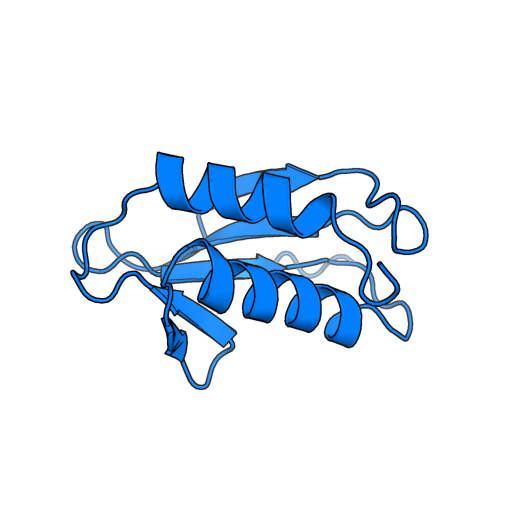A 1
ATOM 743 C C . CYS A 1 94 ? -2.048 -0.928 -10.672 1.00 95.94 94 CYS A C 1
ATOM 745 O O . CYS A 1 94 ? -1.292 -1.654 -11.309 1.00 95.94 94 CYS A O 1
ATOM 747 N N . LYS A 1 95 ? -3.056 -0.275 -11.270 1.00 94.50 95 LYS A N 1
ATOM 748 C CA . LYS A 1 95 ? -3.301 -0.299 -12.731 1.00 94.50 95 LYS A CA 1
ATOM 749 C C . LYS A 1 95 ? -2.602 0.827 -13.491 1.00 94.50 95 LYS A C 1
ATOM 751 O O . LYS A 1 95 ? -2.733 0.890 -14.710 1.00 94.50 95 LYS A O 1
ATOM 756 N N . LEU A 1 96 ? -1.962 1.753 -12.781 1.00 93.25 96 LEU A N 1
ATOM 757 C CA . LEU A 1 96 ? -1.298 2.898 -13.388 1.00 93.25 96 LEU A CA 1
ATOM 758 C C . LEU A 1 96 ? 0.206 2.651 -13.484 1.00 93.25 96 LEU A C 1
ATOM 760 O O . LEU A 1 96 ? 0.823 2.064 -12.582 1.00 93.25 96 LEU A O 1
ATOM 764 N N . SER A 1 97 ? 0.789 3.130 -14.579 1.00 86.25 97 SER A N 1
ATOM 765 C CA . SER A 1 97 ? 2.230 3.215 -14.771 1.00 86.25 97 SER A CA 1
ATOM 766 C C . SER A 1 97 ? 2.736 4.615 -14.405 1.00 86.25 97 SER A C 1
ATOM 768 O O . SER A 1 97 ? 2.057 5.597 -14.695 1.00 86.25 97 SER A O 1
ATOM 770 N N . PRO A 1 98 ? 3.965 4.761 -13.876 1.00 74.19 98 PRO A N 1
ATOM 771 C CA . PRO A 1 98 ? 4.632 6.065 -13.778 1.00 74.19 98 PRO A CA 1
ATOM 772 C C . PRO A 1 98 ? 4.900 6.729 -15.137 1.00 74.19 98 PRO A C 1
ATOM 774 O O . PRO A 1 98 ? 5.326 7.880 -15.187 1.00 74.19 98 PRO A O 1
ATOM 777 N N . HIS A 1 99 ? 4.730 5.978 -16.228 1.00 70.50 99 HIS A N 1
ATOM 778 C CA . HIS A 1 99 ? 5.019 6.395 -17.597 1.00 70.50 99 HIS A CA 1
ATOM 779 C C . HIS A 1 99 ? 3.763 6.644 -18.451 1.00 70.50 99 HIS A C 1
ATOM 781 O O . HIS A 1 99 ? 3.916 6.819 -19.661 1.00 70.50 99 HIS A O 1
ATOM 787 N N . ASP A 1 100 ? 2.566 6.623 -17.851 1.00 56.38 100 ASP A N 1
ATOM 788 C CA . ASP A 1 100 ? 1.302 6.980 -18.521 1.00 56.38 100 ASP A CA 1
ATOM 789 C C . ASP A 1 100 ? 1.031 8.497 -18.509 1.00 56.38 100 ASP A C 1
ATOM 791 O O . ASP A 1 100 ? 1.464 9.185 -17.554 1.00 56.38 100 ASP A O 1
#

Radius of gyration: 12.87 Å; chains: 1; bounding box: 30×31×35 Å